Protein AF-A0A3M1EGR7-F1 (afdb_monomer_lite)

Sequence (70 aa):
MSLTELLLAVRTLPRADKLRLMHFLVVDLAREEGVTLLAADTEYPIWTPLHAFEAAETLLQMLETHEAEA

pLDDT: mean 89.03, std 8.45, range [64.38, 97.94]

Foldseek 3Di:
DDPVVVVVVLVPDDPVVVVVVVVVVVVVVCVVVVNDDDDPPDDDDDPDCPPVPCPVVVVVVVVVVVVVVD

Radius of gyration: 21.94 Å; chains: 1; boun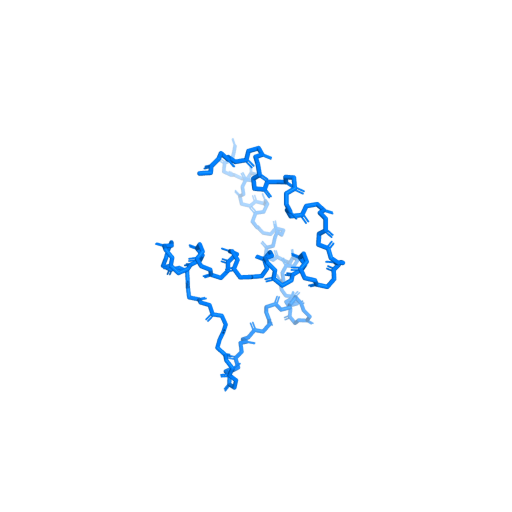ding box: 47×27×44 Å

Secondary structure (DSSP, 8-state):
--HHHHHHHHHHS-HHHHHHHHHHHHHHHHHHTT--PPPTT-------GGG-TTHHHHHHHHHHHHHHH-

Structure (mmCIF, N/CA/C/O backbone):
data_AF-A0A3M1EGR7-F1
#
_entry.id   AF-A0A3M1EGR7-F1
#
loop_
_atom_site.group_PDB
_atom_site.id
_atom_site.type_symbol
_atom_site.label_atom_id
_atom_site.label_alt_id
_atom_site.label_comp_id
_atom_site.label_asym_id
_atom_site.label_entity_id
_atom_site.label_seq_id
_atom_site.pdbx_PDB_ins_code
_atom_site.Cartn_x
_atom_site.Cartn_y
_atom_site.Cartn_z
_atom_site.occupancy
_atom_site.B_iso_or_equiv
_atom_site.auth_seq_id
_atom_site.auth_comp_id
_atom_site.auth_asym_id
_atom_site.auth_atom_id
_atom_site.pdbx_PDB_model_num
ATOM 1 N N . MET A 1 1 ? -7.717 17.370 19.815 1.00 73.56 1 MET A N 1
ATOM 2 C CA . MET A 1 1 ? -7.033 16.098 20.117 1.00 73.56 1 MET A CA 1
ATOM 3 C C . MET A 1 1 ? -5.556 16.279 19.871 1.00 73.56 1 MET A C 1
ATOM 5 O O . MET A 1 1 ? -5.195 16.860 18.854 1.00 73.56 1 MET A O 1
ATOM 9 N N . SER A 1 2 ? -4.721 15.804 20.785 1.00 94.50 2 SER A N 1
ATOM 10 C CA . SER A 1 2 ? -3.275 15.726 20.574 1.00 94.50 2 SER A CA 1
ATOM 11 C C . SER A 1 2 ? -2.902 14.456 19.797 1.00 94.50 2 SER A C 1
ATOM 13 O O . SER A 1 2 ? -3.640 13.467 19.792 1.00 94.50 2 SER A O 1
ATOM 15 N N . LEU A 1 3 ? -1.737 14.454 19.139 1.00 93.38 3 LEU A N 1
ATOM 16 C CA . LEU A 1 3 ? -1.221 13.261 18.455 1.00 93.38 3 LEU A CA 1
ATOM 17 C C . LEU A 1 3 ? -1.046 12.084 19.429 1.00 93.38 3 LEU A C 1
ATOM 19 O O . LEU 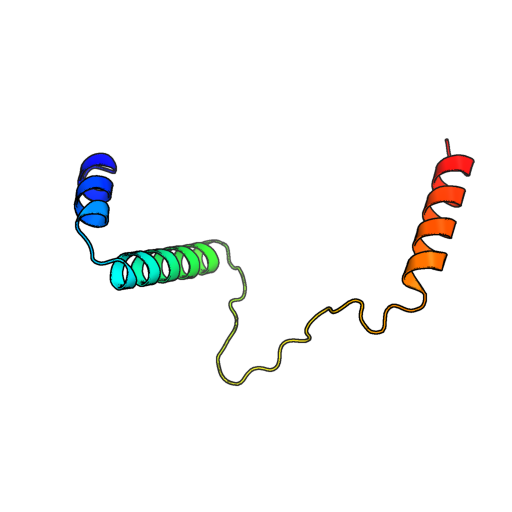A 1 3 ? -1.307 10.934 19.086 1.00 93.38 3 LEU A O 1
ATOM 23 N N . THR A 1 4 ? -0.641 12.372 20.664 1.00 95.25 4 THR A N 1
ATOM 24 C CA . THR A 1 4 ? -0.477 11.381 21.731 1.00 95.25 4 THR A CA 1
ATOM 25 C C . THR A 1 4 ? -1.803 10.726 22.124 1.00 95.25 4 THR A C 1
ATOM 27 O O . THR A 1 4 ? -1.849 9.503 22.264 1.00 95.25 4 THR A O 1
ATOM 30 N N . GLU A 1 5 ? -2.890 11.494 22.234 1.00 95.00 5 GLU A N 1
ATOM 31 C CA . GLU A 1 5 ? -4.244 10.958 22.454 1.00 95.00 5 GLU A CA 1
ATOM 32 C C . GLU A 1 5 ? -4.709 10.079 21.287 1.00 95.00 5 GLU A C 1
ATOM 34 O O . GLU A 1 5 ? -5.242 8.989 21.503 1.00 95.00 5 GLU A O 1
ATOM 39 N N . LEU A 1 6 ? -4.469 10.518 20.047 1.00 94.69 6 LEU A N 1
ATOM 40 C CA . LEU A 1 6 ? -4.835 9.759 18.851 1.00 94.69 6 LEU A CA 1
ATOM 41 C C . LEU A 1 6 ? -4.088 8.421 18.791 1.00 94.69 6 LEU A C 1
ATOM 43 O O . LEU A 1 6 ? -4.704 7.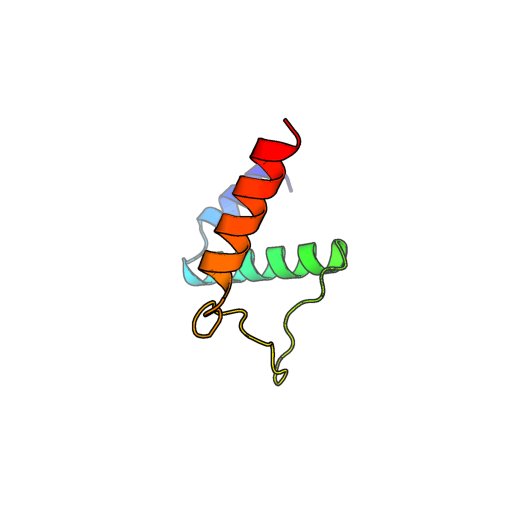382 18.576 1.00 94.69 6 LEU A O 1
ATOM 47 N N . LEU A 1 7 ? -2.775 8.420 19.031 1.00 95.44 7 LEU A N 1
ATOM 48 C CA . LEU A 1 7 ? -1.967 7.198 19.036 1.00 95.44 7 LEU A CA 1
ATOM 49 C C . LEU A 1 7 ? -2.439 6.202 20.097 1.00 95.44 7 LEU A C 1
ATOM 51 O O . LEU A 1 7 ? -2.429 4.993 19.852 1.00 95.44 7 LEU A O 1
ATOM 55 N N . LEU A 1 8 ? -2.874 6.687 21.263 1.00 95.50 8 LEU A N 1
ATOM 56 C CA . LEU A 1 8 ? -3.444 5.829 22.295 1.00 95.50 8 LEU A CA 1
ATOM 57 C C . LEU A 1 8 ? -4.754 5.185 21.820 1.00 95.50 8 LEU A C 1
ATOM 59 O O . LEU A 1 8 ? -4.919 3.977 21.976 1.00 95.50 8 LEU A O 1
ATOM 63 N N . ALA A 1 9 ? -5.636 5.953 21.177 1.00 95.06 9 ALA A N 1
ATOM 64 C CA . ALA A 1 9 ? -6.873 5.433 20.595 1.00 95.06 9 ALA A CA 1
ATOM 65 C C . ALA A 1 9 ? -6.608 4.425 19.461 1.00 95.06 9 ALA A C 1
ATOM 67 O O . ALA A 1 9 ? -7.216 3.363 19.411 1.00 95.06 9 ALA A O 1
ATOM 68 N N . VAL A 1 10 ? -5.636 4.687 18.585 1.00 96.12 10 VAL A N 1
ATOM 69 C CA . VAL A 1 10 ? -5.265 3.750 17.511 1.00 96.12 10 VAL A CA 1
ATOM 70 C C . VAL A 1 10 ? -4.729 2.436 18.079 1.00 96.12 10 VAL A C 1
ATOM 72 O O . VAL A 1 10 ? -4.980 1.368 17.521 1.00 96.12 10 VAL A O 1
ATOM 75 N N . ARG A 1 11 ? -4.019 2.466 19.214 1.00 95.94 11 ARG A N 1
ATOM 76 C CA . ARG A 1 11 ? -3.495 1.254 19.861 1.00 95.94 11 ARG A CA 1
ATOM 77 C C . ARG A 1 11 ? -4.590 0.313 20.360 1.00 95.94 11 ARG A C 1
ATOM 79 O O . ARG A 1 11 ? -4.337 -0.893 20.361 1.00 95.94 11 ARG A O 1
ATOM 86 N N . THR A 1 12 ? -5.771 0.812 20.724 1.00 97.00 12 THR A N 1
ATOM 87 C CA . THR A 1 12 ? -6.886 -0.027 21.199 1.00 97.00 12 THR A CA 1
ATOM 88 C C . THR A 1 12 ? -7.654 -0.706 20.064 1.00 97.00 12 THR A C 1
ATOM 90 O O . THR A 1 12 ? -8.385 -1.662 20.317 1.00 97.00 12 THR A O 1
ATOM 93 N N . LEU A 1 13 ? -7.455 -0.279 18.812 1.00 97.38 13 LEU A N 1
ATOM 94 C CA . LEU A 1 13 ? -8.135 -0.861 17.657 1.00 97.38 13 LEU A CA 1
ATOM 95 C C . LEU A 1 13 ? -7.721 -2.326 17.398 1.00 97.38 13 LEU A C 1
ATOM 97 O O . LEU A 1 13 ? -6.541 -2.687 17.567 1.00 97.38 13 LEU A O 1
ATOM 101 N N . PRO A 1 14 ? -8.651 -3.163 16.895 1.00 97.94 14 PRO A N 1
ATOM 102 C CA . PRO A 1 14 ? -8.331 -4.466 16.323 1.00 97.94 14 PRO A CA 1
ATOM 103 C C . PRO A 1 14 ? -7.279 -4.365 15.213 1.00 97.94 14 PRO A C 1
ATOM 105 O O . PRO A 1 14 ? -7.163 -3.354 14.519 1.00 97.94 14 PRO A O 1
ATOM 108 N N . ARG A 1 15 ? -6.523 -5.448 14.988 1.00 96.94 15 ARG A N 1
ATOM 109 C CA . ARG A 1 15 ? -5.463 -5.482 13.961 1.00 96.94 15 ARG A CA 1
ATOM 110 C C . ARG A 1 15 ? -5.981 -5.112 12.565 1.00 96.94 15 ARG A C 1
ATOM 112 O O . ARG A 1 15 ? -5.299 -4.384 11.852 1.00 96.94 15 ARG A O 1
ATOM 119 N N . ALA A 1 16 ? -7.168 -5.590 12.192 1.00 97.06 16 ALA A N 1
ATOM 120 C CA . ALA A 1 16 ? -7.777 -5.280 10.899 1.00 97.06 16 ALA A CA 1
ATOM 121 C C . ALA A 1 16 ? -8.070 -3.779 10.743 1.00 97.06 16 ALA A C 1
ATOM 123 O O . ALA A 1 16 ? -7.793 -3.202 9.695 1.00 97.06 16 ALA A O 1
ATOM 124 N N . ASP A 1 17 ? -8.557 -3.132 11.800 1.00 97.62 17 ASP A N 1
ATOM 125 C CA . ASP A 1 17 ? -8.920 -1.714 11.756 1.00 97.62 17 ASP A CA 1
ATOM 126 C C . ASP A 1 17 ? -7.692 -0.807 11.771 1.00 97.62 17 ASP A C 1
ATOM 128 O O . ASP A 1 17 ? -7.682 0.217 11.096 1.00 97.62 17 ASP A O 1
ATOM 132 N N . LYS A 1 18 ? -6.606 -1.224 12.433 1.00 97.44 18 LYS A N 1
ATOM 133 C CA . LYS A 1 18 ? -5.301 -0.555 12.307 1.00 97.44 18 LYS A CA 1
ATOM 134 C C . LYS A 1 18 ? -4.811 -0.543 10.861 1.00 97.44 18 LYS A C 1
ATOM 136 O O . LYS A 1 18 ? -4.384 0.497 10.375 1.00 97.44 18 LYS A O 1
ATOM 141 N N . LEU A 1 19 ? -4.905 -1.679 10.165 1.00 97.12 19 LEU A N 1
ATOM 142 C CA . LEU A 1 19 ? -4.505 -1.774 8.758 1.00 97.12 19 LEU A CA 1
ATOM 143 C C . LEU A 1 19 ? -5.395 -0.914 7.852 1.00 97.12 19 LEU A C 1
ATOM 145 O O . LEU A 1 19 ? -4.883 -0.231 6.969 1.00 97.12 19 LEU A O 1
ATOM 149 N N . ARG A 1 20 ? -6.711 -0.892 8.099 1.00 96.56 20 ARG A N 1
ATOM 150 C CA . ARG A 1 20 ? -7.644 -0.010 7.379 1.00 96.56 20 ARG A CA 1
A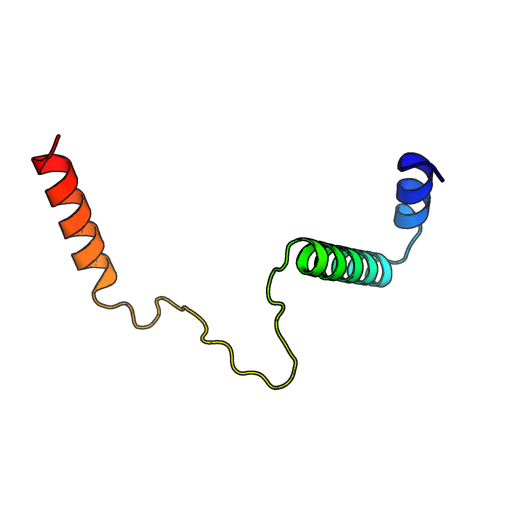TOM 151 C C . ARG A 1 20 ? -7.323 1.464 7.599 1.00 96.56 20 ARG A C 1
ATOM 153 O O . ARG A 1 20 ? -7.307 2.218 6.634 1.00 96.56 20 ARG A O 1
ATOM 160 N N . LEU A 1 21 ? -7.028 1.862 8.837 1.00 97.00 21 LEU A N 1
ATOM 161 C CA . LEU A 1 21 ? -6.638 3.232 9.161 1.00 97.00 21 LEU A CA 1
ATOM 162 C C . LEU A 1 21 ? -5.333 3.624 8.461 1.00 97.00 21 LEU A C 1
ATOM 164 O O . LEU A 1 21 ? -5.256 4.705 7.890 1.00 97.00 21 LEU A O 1
ATOM 168 N N . MET A 1 22 ? -4.325 2.747 8.467 1.00 95.88 22 MET A N 1
ATOM 169 C CA . MET A 1 22 ? -3.081 2.988 7.731 1.00 95.88 22 MET A CA 1
ATOM 170 C C . MET A 1 22 ? -3.349 3.189 6.239 1.00 95.88 22 MET A C 1
ATOM 172 O O . MET A 1 22 ? -2.865 4.156 5.664 1.00 95.88 22 MET A O 1
ATOM 176 N N . HIS A 1 23 ? -4.144 2.310 5.623 1.00 93.81 23 HIS A N 1
ATOM 177 C CA . HIS A 1 23 ? -4.502 2.439 4.212 1.00 93.81 23 HIS A CA 1
ATOM 178 C C . HIS A 1 23 ? -5.225 3.760 3.925 1.00 93.81 23 HIS A C 1
ATOM 180 O O . HIS A 1 23 ? -4.863 4.455 2.980 1.00 93.81 23 HIS A O 1
ATOM 186 N N . PHE A 1 24 ? -6.193 4.128 4.768 1.00 95.12 24 PHE A N 1
ATOM 187 C CA . PHE A 1 24 ? -6.913 5.393 4.663 1.00 95.12 24 PHE A CA 1
ATOM 188 C C . PHE A 1 24 ? -5.958 6.594 4.688 1.00 95.12 24 PHE A C 1
ATOM 190 O O . PHE A 1 24 ? -5.995 7.407 3.773 1.00 95.12 24 PHE A O 1
ATOM 197 N N . LEU A 1 25 ? -5.064 6.664 5.681 1.00 95.62 25 LEU A N 1
ATOM 198 C CA . LEU A 1 25 ? -4.114 7.772 5.829 1.00 95.62 25 LEU A CA 1
ATOM 199 C C . LEU A 1 25 ? -3.122 7.857 4.662 1.00 95.62 25 LEU A C 1
ATOM 201 O O . LEU A 1 25 ? -2.829 8.947 4.187 1.00 95.62 25 LEU A O 1
ATOM 205 N N . VAL A 1 26 ? -2.616 6.716 4.183 1.00 93.62 26 VAL A N 1
ATOM 206 C CA . VAL A 1 26 ? -1.686 6.673 3.042 1.00 93.62 26 VAL A CA 1
ATOM 207 C C . VAL A 1 26 ? -2.361 7.161 1.760 1.00 93.62 26 VAL A C 1
ATOM 209 O O . VAL A 1 26 ? -1.764 7.921 1.006 1.00 93.62 26 VAL A O 1
ATOM 212 N N . VAL A 1 27 ? -3.605 6.740 1.513 1.00 92.00 27 VAL A N 1
ATOM 213 C CA . VAL A 1 27 ? -4.391 7.179 0.350 1.00 92.00 27 VAL A CA 1
ATOM 214 C C . VAL A 1 27 ? -4.679 8.676 0.408 1.00 92.00 27 VAL A C 1
ATOM 216 O O . VAL A 1 27 ? -4.618 9.344 -0.621 1.00 92.00 27 VAL A O 1
ATOM 219 N N . ASP A 1 28 ? -5.001 9.193 1.589 1.00 93.94 28 ASP A N 1
ATOM 220 C CA . ASP A 1 28 ? -5.288 10.612 1.787 1.00 93.94 28 ASP A CA 1
ATOM 221 C C . ASP A 1 28 ? -4.046 11.468 1.512 1.00 93.94 28 ASP A C 1
ATOM 223 O O . ASP A 1 28 ? -4.077 12.345 0.651 1.00 93.94 28 ASP A O 1
ATOM 227 N N . LEU A 1 29 ? -2.910 11.108 2.117 1.00 95.50 29 LEU A N 1
ATOM 228 C CA . LEU A 1 29 ? -1.642 11.811 1.922 1.00 95.50 29 LEU A CA 1
ATOM 229 C C . LEU A 1 29 ? -1.174 11.777 0.460 1.00 95.50 29 LEU A C 1
ATOM 231 O O . LEU A 1 29 ? -0.762 12.792 -0.091 1.00 95.50 29 LEU A O 1
ATOM 235 N N . ALA A 1 30 ? -1.293 10.627 -0.205 1.00 91.00 30 ALA A N 1
ATOM 236 C CA . ALA A 1 30 ? -0.952 10.502 -1.619 1.00 91.00 30 ALA A CA 1
ATOM 237 C C . ALA A 1 30 ? -1.769 11.462 -2.503 1.00 91.00 30 ALA A C 1
ATOM 239 O O . ALA A 1 30 ? -1.240 12.014 -3.466 1.00 91.00 30 ALA A O 1
ATOM 240 N N . ARG A 1 31 ? -3.048 11.695 -2.174 1.00 89.50 31 ARG A N 1
ATOM 241 C CA . ARG A 1 31 ? -3.883 12.672 -2.891 1.00 89.50 31 ARG A CA 1
ATOM 242 C C . ARG A 1 31 ? -3.430 14.103 -2.632 1.00 89.50 31 ARG A C 1
ATOM 244 O O . ARG A 1 31 ? -3.403 14.885 -3.578 1.00 89.50 31 ARG A O 1
ATOM 251 N N . GLU A 1 32 ? -3.071 14.435 -1.394 1.00 92.75 32 GLU A N 1
ATOM 252 C CA . GLU A 1 32 ? -2.527 15.755 -1.043 1.00 92.75 32 GLU A CA 1
ATOM 253 C C . GLU A 1 32 ? -1.218 16.049 -1.790 1.00 92.75 32 GLU A C 1
ATOM 255 O O . GLU A 1 32 ? -1.013 17.164 -2.265 1.00 92.75 32 GLU A O 1
ATOM 260 N N . GLU A 1 33 ? -0.368 15.037 -1.967 1.00 92.50 33 GLU A N 1
ATOM 261 C CA . GLU A 1 33 ? 0.902 15.137 -2.696 1.00 92.50 33 GLU A CA 1
ATOM 262 C C . GLU A 1 33 ? 0.751 15.037 -4.228 1.00 92.50 33 GLU A C 1
ATOM 264 O O . GLU A 1 33 ? 1.736 15.123 -4.961 1.00 92.50 33 GLU A O 1
ATOM 269 N N . GLY A 1 34 ? -0.471 14.861 -4.742 1.00 87.75 34 GLY A N 1
ATOM 2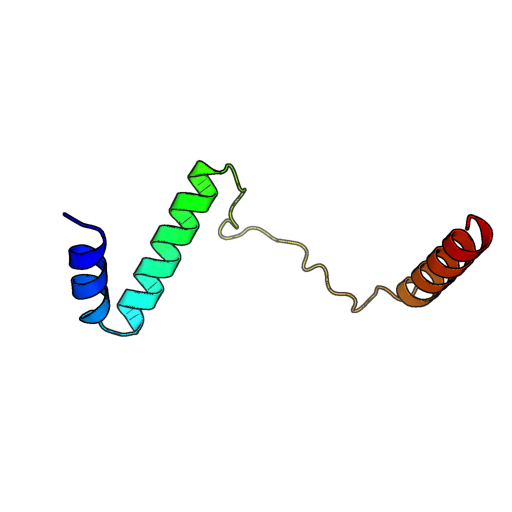70 C CA . GLY A 1 34 ? -0.731 14.727 -6.179 1.00 87.75 34 GLY A CA 1
ATOM 271 C C . GLY A 1 34 ? -0.227 13.412 -6.787 1.00 87.75 34 GLY A C 1
ATOM 272 O O . GLY A 1 34 ? -0.096 13.301 -8.009 1.00 87.75 34 GLY A O 1
ATOM 273 N N . VAL A 1 35 ? 0.046 12.400 -5.962 1.00 86.88 35 VAL A N 1
ATOM 274 C CA . VAL A 1 35 ? 0.420 11.060 -6.416 1.00 86.88 35 VAL A CA 1
ATOM 275 C C . VAL A 1 35 ? -0.796 10.400 -7.060 1.00 86.88 35 VAL A C 1
ATOM 277 O O . VAL A 1 35 ? -1.868 10.275 -6.465 1.00 86.88 35 VAL A O 1
ATOM 280 N N . THR A 1 36 ? -0.630 9.936 -8.298 1.00 82.44 36 THR A N 1
ATOM 281 C CA . THR A 1 36 ? -1.682 9.188 -8.993 1.00 82.44 36 THR A CA 1
ATOM 282 C C . THR A 1 36 ? -1.806 7.799 -8.372 1.00 82.44 36 THR A C 1
ATOM 284 O O . THR A 1 36 ? -0.921 6.958 -8.518 1.00 82.44 36 THR A O 1
ATOM 287 N N . LEU A 1 37 ? -2.902 7.568 -7.653 1.00 84.38 37 LEU A N 1
ATOM 288 C CA . LEU A 1 37 ? -3.202 6.278 -7.037 1.00 84.38 37 LEU A CA 1
ATOM 289 C C . LEU A 1 37 ? -3.664 5.248 -8.070 1.00 84.38 37 LEU A C 1
ATOM 291 O O . LEU A 1 37 ? -4.218 5.594 -9.116 1.00 84.38 37 LEU A O 1
ATOM 295 N N . LEU A 1 38 ? -3.481 3.970 -7.731 1.00 84.69 38 LEU A N 1
ATOM 296 C CA . LEU A 1 38 ? -4.009 2.870 -8.531 1.00 84.69 38 LEU A CA 1
ATOM 297 C C . LEU A 1 38 ? -5.544 2.894 -8.501 1.00 84.69 38 LEU A C 1
ATOM 299 O O . LEU A 1 38 ? -6.152 2.937 -7.429 1.00 84.69 38 LEU A O 1
ATOM 303 N N . ALA A 1 39 ? -6.162 2.859 -9.674 1.00 82.62 39 ALA A N 1
ATOM 304 C CA . ALA A 1 39 ? -7.597 2.790 -9.864 1.00 82.62 39 ALA A CA 1
ATOM 305 C C . ALA A 1 39 ? -8.040 1.338 -10.076 1.00 82.62 39 ALA A C 1
ATOM 307 O O . ALA A 1 39 ? -7.296 0.502 -10.595 1.00 82.62 39 ALA A O 1
ATOM 308 N N . ALA A 1 40 ? -9.272 1.045 -9.656 1.00 82.25 40 ALA A N 1
ATOM 309 C CA . ALA A 1 40 ? -9.907 -0.228 -9.965 1.00 82.25 40 ALA A CA 1
ATOM 310 C C . ALA A 1 40 ? -10.043 -0.396 -11.486 1.00 82.25 40 ALA A C 1
ATOM 312 O O . ALA A 1 40 ? -10.137 0.590 -12.220 1.00 82.25 40 ALA A O 1
ATOM 313 N N . ASP A 1 41 ? -10.022 -1.650 -11.941 1.00 85.00 41 ASP A N 1
ATOM 314 C CA . ASP A 1 41 ? -10.210 -2.025 -13.350 1.00 85.00 41 ASP A CA 1
ATOM 315 C C . ASP A 1 41 ? -9.223 -1.353 -14.323 1.00 85.00 41 ASP A C 1
ATOM 317 O O . ASP A 1 41 ? -9.494 -1.219 -15.514 1.00 85.00 41 ASP A O 1
ATOM 321 N N . THR A 1 42 ? -8.062 -0.928 -13.814 1.00 84.44 42 THR A N 1
ATOM 322 C CA . THR A 1 42 ? -6.985 -0.333 -14.607 1.00 84.44 42 THR A CA 1
ATOM 323 C C . THR A 1 42 ? -5.795 -1.283 -14.648 1.00 84.44 42 THR A C 1
ATOM 325 O O . THR A 1 42 ? -5.362 -1.813 -13.623 1.00 84.44 42 THR A O 1
ATOM 328 N N . GLU A 1 43 ? -5.260 -1.507 -15.845 1.00 83.75 43 GLU A N 1
ATOM 329 C CA . GLU A 1 43 ? -4.054 -2.303 -16.044 1.00 83.75 43 GLU A CA 1
ATOM 330 C C . GLU A 1 43 ? -2.824 -1.442 -15.758 1.00 83.75 43 GLU A C 1
ATOM 332 O O . GLU A 1 43 ? -2.593 -0.418 -16.402 1.00 83.75 43 GLU A O 1
ATOM 337 N N . TYR A 1 44 ? -2.022 -1.869 -14.787 1.00 81.38 44 TYR A N 1
ATOM 338 C CA . TYR A 1 44 ? -0.739 -1.249 -14.491 1.00 81.38 44 TYR A CA 1
ATOM 339 C C . TYR A 1 44 ? 0.371 -2.183 -14.957 1.00 81.38 44 TYR A C 1
ATOM 341 O O . TYR A 1 44 ? 0.389 -3.345 -14.535 1.00 81.38 44 TYR A O 1
ATOM 349 N N . PRO A 1 45 ? 1.305 -1.716 -15.806 1.00 77.94 45 PRO A N 1
ATOM 350 C CA . PRO A 1 45 ? 2.438 -2.538 -16.188 1.00 77.94 45 PRO A CA 1
ATOM 351 C C . PRO A 1 45 ? 3.226 -2.874 -14.923 1.00 77.94 45 PRO A C 1
ATOM 353 O O . PRO A 1 45 ? 3.673 -1.982 -14.201 1.00 77.94 45 PRO A O 1
ATOM 356 N N . ILE A 1 46 ? 3.398 -4.162 -14.637 1.00 75.88 46 ILE A N 1
ATOM 357 C CA . ILE A 1 46 ? 4.322 -4.583 -13.590 1.00 75.88 46 ILE A CA 1
ATOM 358 C C . ILE A 1 46 ? 5.713 -4.524 -14.209 1.00 75.88 46 ILE A C 1
ATOM 360 O O . ILE A 1 46 ? 6.037 -5.303 -15.106 1.00 75.88 46 ILE A O 1
ATOM 364 N N . TRP A 1 47 ? 6.539 -3.598 -13.730 1.00 68.75 47 TRP A N 1
ATOM 365 C CA . TRP A 1 47 ? 7.938 -3.502 -14.133 1.00 68.75 47 TRP A CA 1
ATOM 366 C C . TRP A 1 47 ? 8.708 -4.637 -13.459 1.00 68.75 47 TRP A C 1
ATOM 368 O O . TRP A 1 47 ? 9.321 -4.469 -12.408 1.00 68.75 47 TRP A O 1
ATOM 378 N N . THR A 1 48 ? 8.597 -5.836 -14.030 1.00 67.25 48 THR A N 1
ATOM 379 C CA . THR A 1 48 ? 9.389 -6.989 -13.605 1.00 67.25 48 THR A CA 1
ATOM 380 C C . THR A 1 48 ? 10.659 -7.066 -14.449 1.00 67.25 48 THR A C 1
ATOM 382 O O . THR A 1 48 ? 10.594 -6.872 -15.665 1.00 67.25 48 THR A O 1
ATOM 385 N N . PRO A 1 49 ? 11.805 -7.435 -13.859 1.00 69.56 49 PRO A N 1
ATOM 386 C CA . PRO A 1 49 ? 13.021 -7.699 -14.621 1.00 69.56 49 PRO A CA 1
ATOM 387 C C . PRO A 1 49 ? 12.974 -9.043 -15.369 1.00 69.56 49 PRO A C 1
ATOM 389 O O . PRO A 1 49 ? 13.979 -9.452 -15.939 1.00 69.56 49 PRO A O 1
ATOM 392 N N . LEU A 1 50 ? 11.828 -9.743 -15.392 1.00 71.88 50 LEU A N 1
ATOM 393 C CA . LEU A 1 50 ? 11.687 -11.099 -15.939 1.00 71.88 50 LEU A CA 1
ATOM 394 C C . LEU A 1 50 ? 12.062 -11.197 -17.431 1.00 71.88 50 LEU A C 1
ATOM 396 O O . LEU A 1 50 ? 12.393 -12.279 -17.910 1.00 71.88 50 LEU A O 1
ATOM 400 N N . HIS A 1 51 ? 12.062 -10.070 -18.147 1.00 77.25 51 HIS A N 1
ATOM 401 C CA . HIS A 1 51 ? 12.476 -9.969 -19.550 1.00 77.25 51 HIS A CA 1
ATOM 402 C C . HIS A 1 51 ? 13.539 -8.893 -19.795 1.00 77.25 51 HIS A C 1
ATOM 404 O O . HIS A 1 51 ? 13.769 -8.494 -20.933 1.00 77.25 51 HIS A O 1
ATOM 410 N N . ALA A 1 52 ? 14.209 -8.424 -18.743 1.00 82.94 52 ALA A N 1
ATOM 411 C CA . ALA A 1 52 ? 15.293 -7.456 -18.855 1.00 82.94 52 ALA A CA 1
ATOM 412 C C . ALA A 1 52 ? 16.616 -8.170 -19.191 1.00 82.94 52 ALA A C 1
ATOM 414 O O . ALA A 1 52 ? 17.587 -8.093 -18.443 1.00 82.94 52 ALA A O 1
ATOM 415 N N . PHE A 1 53 ? 16.635 -8.918 -20.300 1.00 83.88 53 PHE A N 1
ATOM 416 C CA . PHE A 1 53 ? 17.765 -9.770 -20.695 1.00 83.88 53 PHE A CA 1
ATOM 417 C C . PHE A 1 53 ? 19.067 -8.977 -20.886 1.00 83.88 53 PHE A C 1
ATOM 419 O O . PHE A 1 53 ? 20.142 -9.473 -20.564 1.00 83.88 53 PHE A O 1
ATOM 426 N N . GLU A 1 54 ? 18.954 -7.726 -21.332 1.00 89.00 54 GLU A N 1
ATOM 427 C CA . GLU A 1 54 ? 20.075 -6.813 -21.594 1.00 89.00 54 GLU A CA 1
ATOM 428 C C . GLU A 1 54 ? 20.502 -6.006 -20.354 1.00 89.00 54 GLU A C 1
ATOM 430 O O . GLU A 1 54 ? 21.452 -5.224 -20.412 1.00 89.00 54 GLU A O 1
ATOM 435 N N . ALA A 1 55 ? 19.829 -6.177 -19.206 1.00 87.81 55 ALA A N 1
ATOM 436 C CA . ALA A 1 55 ? 20.110 -5.378 -18.013 1.00 87.81 55 ALA A CA 1
ATOM 437 C C . ALA A 1 55 ? 21.545 -5.571 -17.511 1.00 87.81 55 ALA A C 1
ATOM 439 O O . ALA A 1 55 ? 22.193 -4.607 -17.117 1.00 87.81 55 ALA A O 1
ATOM 440 N N . ALA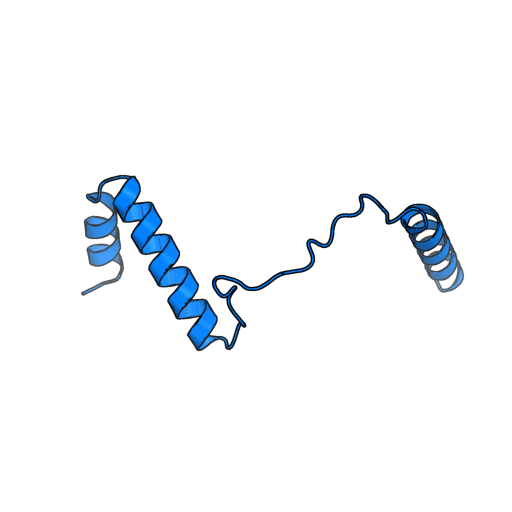 A 1 56 ? 22.052 -6.805 -17.541 1.00 87.31 56 ALA A N 1
ATOM 441 C CA . ALA A 1 56 ? 23.412 -7.097 -17.100 1.00 87.31 56 ALA A CA 1
ATOM 442 C C . ALA A 1 56 ? 24.466 -6.414 -17.989 1.00 87.31 56 ALA A C 1
ATOM 444 O O . ALA A 1 56 ? 25.396 -5.805 -17.467 1.00 87.31 56 ALA A O 1
ATOM 445 N N . GLU A 1 57 ? 24.294 -6.475 -19.311 1.00 92.19 57 GLU A N 1
ATOM 446 C CA . GLU A 1 57 ? 25.189 -5.830 -20.282 1.00 92.19 57 GLU A CA 1
ATOM 447 C C . GLU A 1 57 ? 25.148 -4.305 -20.148 1.00 92.19 57 GLU A C 1
ATOM 449 O O . GLU A 1 57 ? 26.191 -3.665 -20.050 1.00 92.19 57 GLU A O 1
ATOM 454 N N . THR A 1 58 ? 23.947 -3.735 -20.022 1.00 92.94 58 THR A N 1
ATOM 455 C CA . THR A 1 58 ? 23.763 -2.291 -19.823 1.00 92.94 58 THR A CA 1
ATOM 456 C C . THR A 1 58 ? 24.477 -1.808 -18.560 1.00 92.94 58 THR A C 1
ATOM 458 O O . THR A 1 58 ? 25.179 -0.801 -18.589 1.00 92.94 58 THR A O 1
ATOM 461 N N . LEU A 1 59 ? 24.335 -2.531 -17.444 1.00 92.81 59 LEU A N 1
ATOM 462 C CA . LEU A 1 59 ? 24.977 -2.161 -16.180 1.00 92.81 59 LEU A CA 1
ATOM 463 C C . LEU A 1 59 ? 26.507 -2.276 -16.241 1.00 92.81 59 LEU A C 1
ATOM 465 O O . LEU A 1 59 ? 27.192 -1.433 -15.665 1.00 92.81 59 LEU A O 1
ATOM 469 N N . LEU A 1 60 ? 27.039 -3.282 -16.943 1.00 95.12 60 LEU A N 1
ATOM 470 C CA . LEU A 1 60 ? 28.480 -3.416 -17.173 1.00 95.12 60 LEU A CA 1
ATOM 471 C C . LEU A 1 60 ? 29.018 -2.256 -18.010 1.00 95.12 60 LEU A C 1
ATOM 473 O O . LEU A 1 60 ? 29.990 -1.621 -17.612 1.00 95.12 60 LEU A O 1
ATOM 477 N N . GLN A 1 61 ? 28.340 -1.916 -19.105 1.00 95.50 61 GLN A N 1
ATOM 478 C CA . GLN A 1 61 ? 28.746 -0.806 -19.958 1.00 95.50 61 GLN A CA 1
ATOM 479 C C . GLN A 1 61 ? 28.708 0.530 -19.207 1.00 95.50 61 GLN A C 1
ATOM 481 O O . GLN A 1 61 ? 29.630 1.331 -19.332 1.00 95.50 61 GLN A O 1
ATOM 486 N N . MET A 1 62 ? 27.684 0.760 -18.377 1.00 94.88 62 MET A N 1
ATOM 487 C CA . MET A 1 62 ? 27.607 1.958 -17.536 1.00 94.88 62 MET A CA 1
ATOM 488 C C . MET A 1 62 ? 28.780 2.054 -16.551 1.00 94.88 62 MET A C 1
ATOM 490 O O . MET A 1 62 ? 29.336 3.139 -16.367 1.00 94.88 62 MET A O 1
ATOM 494 N N . LEU A 1 63 ? 29.176 0.937 -15.933 1.00 95.50 63 LEU A N 1
ATOM 495 C CA . LEU A 1 63 ? 30.321 0.902 -15.023 1.00 95.50 63 LEU A CA 1
ATOM 496 C C . LEU A 1 63 ? 31.622 1.246 -15.757 1.00 95.50 63 LEU A C 1
ATOM 498 O O . LEU A 1 63 ? 32.356 2.120 -15.307 1.00 95.50 63 LEU A O 1
ATOM 502 N N . GLU A 1 64 ? 31.861 0.622 -16.909 1.00 95.12 64 GLU A N 1
ATOM 503 C CA . GLU A 1 64 ? 33.041 0.884 -17.739 1.00 95.12 64 GLU A CA 1
ATOM 504 C C . GLU A 1 64 ? 33.101 2.345 -18.201 1.00 95.12 64 GLU A C 1
ATOM 506 O O . GLU A 1 64 ? 34.161 2.968 -18.148 1.00 95.12 64 GLU A O 1
ATOM 511 N N . THR A 1 65 ? 31.966 2.929 -18.606 1.00 94.44 65 THR A N 1
ATOM 512 C CA . THR A 1 65 ? 31.911 4.353 -18.973 1.00 94.44 65 THR A CA 1
ATOM 513 C C . THR A 1 65 ? 32.224 5.262 -17.789 1.00 94.44 65 THR A C 1
ATOM 515 O O . THR A 1 65 ? 32.985 6.210 -17.941 1.00 94.44 65 THR A O 1
ATOM 518 N N . HIS A 1 66 ? 31.707 4.948 -16.599 1.00 91.81 66 HIS A N 1
ATOM 519 C CA . HIS A 1 66 ? 31.979 5.732 -15.398 1.00 91.81 66 HIS A CA 1
ATOM 520 C C . HIS A 1 66 ? 33.451 5.629 -14.967 1.00 91.81 66 HIS A C 1
ATOM 522 O O . HIS A 1 66 ? 34.035 6.618 -14.538 1.00 91.81 66 HIS A O 1
ATOM 528 N N . GLU A 1 67 ? 34.068 4.450 -15.077 1.00 85.38 67 GLU A N 1
ATOM 529 C CA . GLU A 1 67 ? 35.496 4.261 -14.789 1.00 85.38 67 GLU A CA 1
ATOM 530 C C . GLU A 1 67 ? 36.405 4.968 -15.803 1.00 85.38 67 GLU A C 1
ATOM 532 O O . GLU A 1 67 ? 37.478 5.430 -15.430 1.00 85.38 67 GLU A O 1
ATOM 537 N N . ALA A 1 68 ? 35.989 5.080 -17.067 1.00 81.88 68 ALA A N 1
ATOM 538 C CA . ALA A 1 68 ? 36.744 5.786 -18.103 1.00 81.88 68 ALA A CA 1
ATOM 539 C C . ALA A 1 68 ? 36.640 7.321 -18.005 1.00 81.88 68 ALA A C 1
ATOM 541 O O . ALA A 1 68 ? 37.502 8.031 -18.526 1.00 81.88 68 ALA A O 1
ATOM 542 N N . GLU A 1 69 ? 35.578 7.830 -17.378 1.00 77.38 69 GLU A N 1
ATOM 543 C CA . GLU A 1 69 ? 35.339 9.261 -17.153 1.00 77.38 69 GLU A CA 1
ATOM 544 C C . GLU A 1 69 ? 35.938 9.789 -15.833 1.00 77.38 69 GLU A C 1
ATOM 546 O O . GLU A 1 69 ? 35.975 11.007 -15.633 1.00 77.38 69 GLU A O 1
ATOM 551 N N . ALA A 1 70 ? 36.406 8.899 -14.949 1.00 64.38 70 ALA A N 1
ATOM 552 C CA . ALA A 1 70 ? 37.017 9.208 -13.651 1.00 64.38 70 ALA A CA 1
ATOM 553 C C . ALA A 1 70 ? 38.547 9.361 -13.726 1.00 64.38 70 ALA A C 1
ATOM 555 O O . ALA A 1 70 ? 39.075 10.232 -12.992 1.00 64.38 70 ALA A O 1
#